Protein AF-A0A554KRG4-F1 (afdb_monomer_lite)

Radius of gyration: 16.6 Å; chains: 1; bounding box: 58×35×36 Å

pLDDT: mean 78.61, std 16.11, range [40.16, 94.56]

Sequence (99 aa):
MEKEPSSSAKPENPEEEIRIIDGKKYRRVESGYTIRQFFSHSTPEKGPGPGWDTRTSLLDDEYAMRNFGRTFTMKEVFNPSQLPDAPYYDWELIGESEK

Structure (mmCIF, N/CA/C/O backbone):
data_AF-A0A554KRG4-F1
#
_entry.id   AF-A0A554KRG4-F1
#
loop_
_atom_site.group_PDB
_atom_site.id
_atom_site.type_symbol
_atom_site.label_atom_id
_atom_site.label_alt_id
_atom_site.label_comp_id
_atom_site.label_asym_id
_atom_site.label_entity_id
_atom_site.label_seq_id
_atom_site.pdbx_PDB_ins_code
_atom_site.Cartn_x
_atom_site.Cartn_y
_atom_site.Cartn_z
_atom_site.occupancy
_atom_site.B_iso_or_equiv
_atom_site.auth_seq_id
_atom_site.auth_comp_id
_atom_site.auth_asym_id
_atom_site.auth_atom_id
_atom_site.pdbx_PDB_model_num
ATOM 1 N N . MET A 1 1 ? -38.899 25.339 -2.145 1.00 44.66 1 MET A N 1
ATOM 2 C CA . MET A 1 1 ? -38.658 23.916 -2.451 1.00 44.66 1 MET A CA 1
ATOM 3 C C . MET A 1 1 ? -37.162 23.716 -2.461 1.00 44.66 1 MET A C 1
ATOM 5 O O . MET A 1 1 ? -36.478 24.275 -3.305 1.00 44.66 1 MET A O 1
ATOM 9 N N . GLU A 1 2 ? -36.684 23.044 -1.424 1.00 49.66 2 GLU A N 1
ATOM 10 C CA . GLU A 1 2 ? -35.299 22.626 -1.223 1.00 49.66 2 GLU A CA 1
ATOM 11 C C . GLU A 1 2 ? -34.884 21.629 -2.316 1.00 49.66 2 GLU A C 1
ATOM 13 O O . GLU A 1 2 ? -35.739 20.863 -2.763 1.00 49.66 2 GLU A O 1
ATOM 18 N N . LYS A 1 3 ? -33.604 21.635 -2.723 1.00 42.69 3 LYS A N 1
ATOM 19 C CA . LYS A 1 3 ? -32.783 20.427 -2.941 1.00 42.69 3 LYS A CA 1
ATOM 20 C C . LYS A 1 3 ? -31.316 20.771 -3.268 1.00 42.69 3 LYS A C 1
ATOM 22 O O . LYS A 1 3 ? -31.006 21.257 -4.347 1.00 42.69 3 LYS A O 1
ATOM 27 N N . GLU A 1 4 ? -30.475 20.482 -2.272 1.00 47.56 4 GLU A N 1
ATOM 28 C CA . GLU A 1 4 ? -29.139 19.861 -2.344 1.00 47.56 4 GLU A CA 1
ATOM 29 C C . GLU A 1 4 ? -27.996 20.592 -3.083 1.00 47.56 4 GLU A C 1
ATOM 31 O O . GLU A 1 4 ? -27.928 20.564 -4.311 1.00 47.56 4 GLU A O 1
ATOM 36 N N . PRO A 1 5 ? -26.975 21.114 -2.368 1.00 44.78 5 PRO A N 1
ATOM 37 C CA . PRO A 1 5 ? -25.645 21.196 -2.947 1.00 44.78 5 PRO A CA 1
ATOM 38 C C . PRO A 1 5 ? -25.081 19.771 -3.010 1.00 44.78 5 PRO A C 1
ATOM 40 O O . PRO A 1 5 ? -24.681 19.198 -1.996 1.00 44.78 5 PRO A O 1
ATOM 43 N N . SER A 1 6 ? -25.053 19.189 -4.210 1.00 40.16 6 SER A N 1
ATOM 44 C CA . SER A 1 6 ? -24.260 17.993 -4.501 1.00 40.16 6 SER A CA 1
ATOM 45 C C . SER A 1 6 ? -22.780 18.354 -4.361 1.00 40.16 6 SER A C 1
ATOM 47 O O . SER A 1 6 ? -22.098 18.673 -5.335 1.00 40.16 6 SER A O 1
ATOM 49 N N . SER A 1 7 ? -22.299 18.345 -3.119 1.00 45.97 7 SER A N 1
ATOM 50 C CA . SER A 1 7 ? -20.897 18.501 -2.762 1.00 45.97 7 SER A CA 1
ATOM 51 C C . SER A 1 7 ? -20.150 17.234 -3.178 1.00 45.97 7 SER A C 1
ATOM 53 O O . SER A 1 7 ? -19.876 16.346 -2.379 1.00 45.97 7 SER A O 1
ATOM 55 N N . SER A 1 8 ? -19.844 17.123 -4.470 1.00 45.56 8 SER A N 1
ATOM 56 C CA . SER A 1 8 ? -18.752 16.275 -4.949 1.00 45.56 8 SER A CA 1
ATOM 57 C C . SER A 1 8 ? -17.449 17.053 -4.802 1.00 45.56 8 SER A C 1
ATOM 59 O O . SER A 1 8 ? -16.793 17.395 -5.785 1.00 45.56 8 SER A O 1
ATOM 61 N N . ALA A 1 9 ? -17.094 17.376 -3.558 1.00 43.59 9 ALA A N 1
ATOM 62 C CA . ALA A 1 9 ? -15.739 17.781 -3.241 1.00 43.59 9 ALA A CA 1
ATOM 63 C C . ALA A 1 9 ? -14.865 16.531 -3.391 1.00 43.59 9 ALA A C 1
ATOM 65 O O . ALA A 1 9 ? -14.856 15.648 -2.535 1.00 43.59 9 ALA A O 1
ATOM 66 N N . LYS A 1 10 ? -14.171 16.423 -4.528 1.00 46.59 10 LYS A N 1
ATOM 67 C CA . LYS A 1 10 ? -12.971 15.588 -4.602 1.00 46.59 10 LYS A CA 1
ATOM 68 C C . LYS A 1 10 ? -12.051 16.066 -3.473 1.00 46.59 10 LYS A C 1
ATOM 70 O O . LYS A 1 10 ? -11.829 17.274 -3.411 1.00 46.59 10 LYS A O 1
ATOM 75 N N . PRO A 1 11 ? -11.548 15.193 -2.586 1.00 44.22 11 PRO A N 1
ATOM 76 C CA . PRO A 1 11 ? -10.578 15.633 -1.597 1.00 44.22 11 PRO A CA 1
ATOM 77 C C . PRO A 1 11 ? -9.337 16.121 -2.353 1.00 44.22 11 PRO A C 1
ATOM 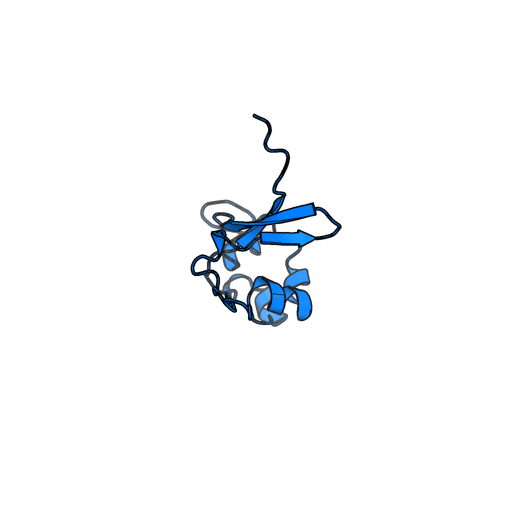79 O O . PRO A 1 11 ? -8.688 15.355 -3.063 1.00 44.22 11 PRO A O 1
ATOM 82 N N . GLU A 1 12 ? -9.081 17.427 -2.266 1.00 49.53 12 GLU A N 1
ATOM 83 C CA . GLU A 1 12 ? -7.959 18.120 -2.912 1.00 49.53 12 GLU A CA 1
ATOM 84 C C . GLU A 1 12 ? -6.619 17.769 -2.231 1.00 49.53 12 GLU A C 1
ATOM 86 O O . GLU A 1 12 ? -5.561 17.988 -2.810 1.00 49.53 12 GLU A O 1
ATOM 91 N N . ASN A 1 13 ? -6.673 17.101 -1.069 1.00 53.56 13 ASN A N 1
ATOM 92 C CA . ASN A 1 13 ? -5.540 16.513 -0.360 1.00 53.56 13 ASN A CA 1
ATOM 93 C C . ASN A 1 13 ? -5.792 15.030 -0.029 1.00 53.56 13 ASN A C 1
ATOM 95 O O . ASN A 1 13 ? -6.807 14.711 0.599 1.00 53.56 13 ASN A O 1
ATOM 99 N N . PRO A 1 14 ? -4.862 14.107 -0.352 1.00 54.12 14 PRO A N 1
ATOM 100 C CA . PRO A 1 14 ? -4.955 12.712 0.088 1.00 54.12 14 PRO A CA 1
ATOM 101 C C . PRO A 1 14 ? -4.901 12.569 1.619 1.00 54.12 14 PRO A C 1
ATOM 103 O O . PRO A 1 14 ? -5.351 11.554 2.138 1.00 54.12 14 PRO A O 1
ATOM 106 N N . GLU A 1 15 ? -4.403 13.582 2.334 1.00 56.28 15 GLU A N 1
ATOM 107 C CA . GLU A 1 15 ? -4.309 13.645 3.802 1.00 56.28 15 GLU A CA 1
ATOM 108 C C . GLU A 1 15 ? -5.654 13.926 4.502 1.00 56.28 15 GLU A C 1
ATOM 110 O O . GLU A 1 15 ? -5.774 13.784 5.718 1.00 56.28 15 GLU A O 1
ATOM 115 N N . GLU A 1 16 ? -6.689 14.303 3.747 1.00 62.19 16 GLU A N 1
ATOM 116 C CA . G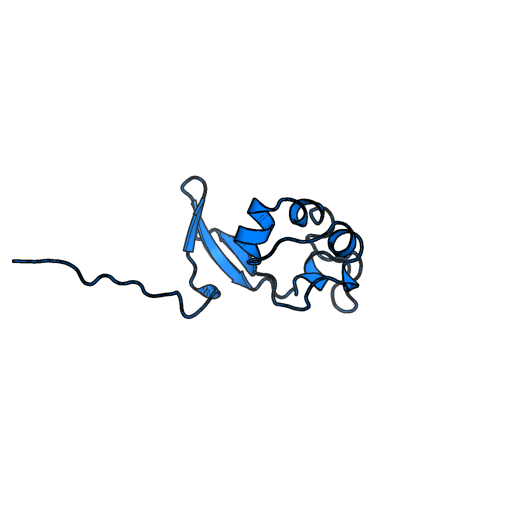LU A 1 16 ? -8.028 14.594 4.279 1.00 62.19 16 GLU A CA 1
ATOM 117 C C . GLU A 1 16 ? -9.031 13.458 4.002 1.00 62.19 16 GLU A C 1
ATOM 119 O O . GLU A 1 16 ? -10.216 13.564 4.330 1.00 62.19 16 GLU A O 1
ATOM 124 N N . GLU A 1 17 ? -8.580 12.337 3.420 1.00 81.06 17 GLU A N 1
ATOM 125 C CA . GLU A 1 17 ? -9.438 11.172 3.199 1.00 81.06 17 GLU A CA 1
ATOM 126 C C . GLU A 1 17 ? -9.736 10.473 4.539 1.00 81.06 17 GLU A C 1
ATOM 128 O O . GLU A 1 17 ? -8.856 9.883 5.168 1.00 81.06 17 GLU A O 1
ATOM 133 N N . ILE A 1 18 ? -11.002 10.518 4.970 1.00 85.19 18 ILE A N 1
ATOM 134 C CA . ILE A 1 18 ? -11.496 9.813 6.160 1.00 85.19 18 ILE A CA 1
ATOM 135 C C . ILE A 1 18 ? -12.317 8.598 5.725 1.00 85.19 18 ILE A C 1
ATOM 137 O O . ILE A 1 18 ? -13.247 8.715 4.927 1.00 85.19 18 ILE A O 1
ATOM 141 N N . ARG A 1 19 ? -12.020 7.425 6.292 1.00 82.50 19 ARG A N 1
ATOM 142 C CA . ARG A 1 19 ? -12.776 6.183 6.069 1.00 82.50 19 ARG A CA 1
ATOM 143 C C . ARG A 1 19 ? -13.297 5.604 7.371 1.00 82.50 19 ARG A C 1
ATOM 145 O O . ARG A 1 19 ? -12.667 5.732 8.410 1.00 82.50 19 ARG A O 1
ATOM 152 N N . ILE A 1 20 ? -14.445 4.937 7.311 1.00 81.81 20 ILE A N 1
ATOM 153 C CA . ILE A 1 20 ? -14.969 4.149 8.428 1.00 81.81 20 ILE A CA 1
ATOM 154 C C . ILE A 1 20 ? -14.754 2.675 8.087 1.00 81.81 20 ILE A C 1
ATOM 156 O O . ILE A 1 20 ? -15.293 2.192 7.093 1.00 81.81 20 ILE A O 1
ATOM 160 N N . ILE A 1 21 ? -13.948 1.978 8.884 1.00 80.81 21 ILE A N 1
ATOM 161 C CA . ILE A 1 21 ? -13.633 0.552 8.737 1.00 80.81 21 ILE A CA 1
ATOM 162 C C . ILE A 1 21 ? -14.037 -0.104 10.059 1.00 80.81 21 ILE A C 1
ATOM 164 O O . ILE A 1 21 ? -13.591 0.339 11.112 1.00 80.81 21 ILE A O 1
ATOM 168 N N . ASP A 1 22 ? -14.953 -1.075 10.031 1.00 81.88 22 ASP A N 1
ATOM 169 C CA . ASP A 1 22 ? -15.452 -1.763 11.238 1.00 81.88 22 ASP A CA 1
ATOM 170 C C . ASP A 1 22 ? -15.961 -0.814 12.349 1.00 81.88 22 ASP A C 1
ATOM 172 O O . ASP A 1 22 ? -15.712 -1.004 13.539 1.00 81.88 22 ASP A O 1
ATOM 176 N N . GLY A 1 23 ? -16.653 0.265 11.962 1.00 83.69 23 GLY A N 1
ATOM 177 C CA . GLY A 1 23 ? -17.190 1.273 12.891 1.00 83.69 23 GLY A CA 1
ATOM 178 C C . GLY A 1 23 ? -16.150 2.246 13.462 1.00 83.69 23 GLY A C 1
ATOM 179 O O . GLY A 1 23 ? -16.506 3.169 14.193 1.00 83.69 23 GLY A O 1
ATOM 180 N N . LYS A 1 24 ? -14.877 2.084 13.095 1.00 85.31 24 LYS A N 1
ATOM 181 C CA . LYS A 1 24 ? -13.761 2.940 13.494 1.00 85.31 24 LYS A CA 1
ATOM 182 C C . LYS A 1 24 ? -13.415 3.927 12.383 1.00 85.31 24 LYS A C 1
ATOM 184 O O . LYS A 1 24 ? -13.388 3.558 11.212 1.00 85.31 24 LYS A O 1
ATOM 189 N N . LYS A 1 25 ? -13.172 5.191 12.736 1.00 87.38 25 LYS A N 1
ATOM 190 C CA . LYS A 1 25 ? -12.778 6.237 11.780 1.00 87.38 25 LYS A CA 1
ATOM 191 C C . LYS A 1 25 ? -11.272 6.194 11.577 1.00 87.38 25 LYS A C 1
ATOM 193 O O . LYS A 1 25 ? -10.552 6.206 12.558 1.00 87.38 25 LYS A O 1
ATOM 198 N N . TYR A 1 26 ? -10.806 6.213 10.342 1.00 86.12 26 TYR A N 1
ATOM 199 C CA . TYR A 1 26 ? -9.399 6.257 9.969 1.00 86.12 26 TYR A CA 1
ATOM 200 C C . TYR A 1 26 ? -9.153 7.468 9.078 1.00 86.12 26 TYR A C 1
ATOM 202 O O . TYR A 1 26 ? -9.969 7.749 8.202 1.00 86.12 26 TYR A O 1
ATOM 210 N N . ARG A 1 27 ? -8.041 8.168 9.288 1.00 87.12 27 ARG A N 1
ATOM 211 C CA . ARG A 1 27 ? -7.523 9.201 8.396 1.00 87.12 27 ARG A CA 1
ATOM 212 C C . ARG A 1 27 ? -6.385 8.618 7.584 1.00 87.12 27 ARG A C 1
ATOM 214 O O . ARG A 1 27 ? -5.577 7.845 8.098 1.00 87.12 27 ARG A O 1
ATOM 221 N N . ARG A 1 28 ? -6.316 8.998 6.321 1.00 85.06 28 ARG A N 1
ATOM 222 C CA . ARG A 1 28 ? -5.170 8.686 5.485 1.00 85.06 28 ARG A CA 1
ATOM 223 C C . ARG A 1 28 ? -4.024 9.630 5.841 1.00 85.06 28 ARG A C 1
ATOM 225 O O . ARG A 1 28 ? -4.207 10.841 5.825 1.00 85.06 28 ARG A O 1
ATOM 232 N N . VAL A 1 29 ? -2.862 9.085 6.181 1.00 86.19 29 VAL A N 1
ATOM 233 C CA . VAL A 1 29 ? -1.665 9.859 6.555 1.00 86.19 29 VAL A CA 1
ATOM 234 C C . VAL A 1 29 ? -0.474 9.414 5.727 1.00 86.19 29 VAL A C 1
ATOM 236 O O . VAL A 1 29 ? -0.363 8.241 5.370 1.00 86.19 29 VAL A O 1
ATOM 239 N N . GLU A 1 30 ? 0.433 10.331 5.406 1.00 87.44 30 GLU A N 1
ATOM 240 C CA . GLU A 1 30 ? 1.696 9.956 4.777 1.00 87.44 30 GLU A CA 1
ATOM 241 C C . GLU A 1 30 ? 2.610 9.269 5.805 1.00 87.44 30 GLU A C 1
ATOM 243 O O . GLU A 1 30 ? 2.915 9.820 6.860 1.00 87.44 30 GLU A O 1
ATOM 248 N N . SER A 1 31 ? 3.066 8.050 5.504 1.00 82.75 31 SER A N 1
ATOM 249 C CA . SER A 1 31 ? 3.879 7.236 6.430 1.00 82.75 31 SER A CA 1
ATOM 250 C C . SER A 1 31 ? 5.341 7.688 6.559 1.00 82.75 31 SER A C 1
ATOM 252 O O . SER A 1 31 ? 6.114 7.107 7.324 1.00 82.75 31 SER A O 1
ATOM 254 N N . GLY A 1 32 ? 5.766 8.653 5.739 1.00 86.12 32 GLY A N 1
ATOM 255 C CA . GLY A 1 32 ? 7.168 9.036 5.571 1.00 86.12 32 GLY A CA 1
ATOM 256 C C . GLY A 1 32 ? 8.033 8.001 4.834 1.00 86.12 32 GLY A C 1
ATOM 257 O O . GLY A 1 32 ? 9.247 8.193 4.738 1.00 86.12 32 GLY A O 1
ATOM 258 N N . TYR A 1 33 ? 7.454 6.907 4.330 1.00 88.06 33 TYR A N 1
ATOM 259 C CA . TYR A 1 33 ? 8.101 5.963 3.416 1.00 88.06 33 TYR A CA 1
ATOM 260 C C . TYR A 1 33 ? 7.549 6.141 2.001 1.00 88.06 33 TYR A C 1
ATOM 262 O O . TYR A 1 33 ? 6.370 6.445 1.821 1.00 88.06 33 TYR A O 1
ATOM 270 N N . THR A 1 34 ? 8.367 5.885 0.981 1.00 90.81 34 THR A N 1
ATOM 271 C CA . THR A 1 34 ? 7.834 5.606 -0.362 1.00 90.81 34 THR A CA 1
ATOM 272 C C . THR A 1 34 ? 7.315 4.169 -0.442 1.00 90.81 34 THR A C 1
ATOM 274 O O . THR A 1 34 ? 7.713 3.321 0.356 1.00 90.81 34 THR A O 1
ATOM 277 N N . ILE A 1 35 ? 6.449 3.851 -1.411 1.00 89.81 35 ILE A N 1
ATOM 278 C CA . ILE A 1 35 ? 5.936 2.485 -1.639 1.00 89.81 35 ILE A CA 1
ATOM 279 C C . ILE A 1 35 ? 7.108 1.505 -1.765 1.00 89.81 35 ILE A C 1
ATOM 281 O O . ILE A 1 35 ? 7.136 0.467 -1.104 1.00 89.81 35 ILE A O 1
ATOM 285 N N . ARG A 1 36 ? 8.122 1.872 -2.557 1.00 90.62 36 ARG A N 1
ATOM 286 C CA . ARG A 1 36 ? 9.374 1.119 -2.664 1.00 90.62 36 ARG A CA 1
ATOM 287 C C . ARG A 1 36 ? 10.031 0.895 -1.308 1.00 90.62 36 ARG A C 1
ATOM 289 O O . ARG A 1 36 ? 10.438 -0.225 -1.023 1.00 90.62 36 ARG A O 1
ATOM 296 N N . GLN A 1 37 ? 10.179 1.942 -0.501 1.00 90.88 37 GLN A N 1
ATOM 297 C CA . GLN A 1 37 ? 10.850 1.840 0.792 1.00 90.88 37 GLN A CA 1
ATOM 298 C C . GLN A 1 37 ? 10.052 0.993 1.791 1.00 90.88 37 GLN A C 1
ATOM 300 O O . GLN A 1 37 ? 10.632 0.136 2.452 1.00 90.88 37 GLN A O 1
ATOM 305 N N . PHE A 1 38 ? 8.734 1.188 1.863 1.00 91.12 38 PHE A N 1
ATOM 306 C CA . PHE A 1 38 ? 7.839 0.484 2.781 1.00 91.12 38 PHE A CA 1
ATOM 307 C C . PHE A 1 38 ? 7.862 -1.033 2.556 1.00 91.12 38 PHE A C 1
ATOM 309 O O . PHE A 1 38 ? 7.921 -1.800 3.515 1.00 91.12 38 PHE A O 1
ATOM 316 N N . PHE A 1 39 ? 7.894 -1.460 1.289 1.00 91.31 39 PHE A N 1
ATOM 317 C CA . PHE A 1 39 ? 7.913 -2.867 0.882 1.00 91.31 39 PHE A CA 1
ATOM 318 C C . PHE A 1 39 ? 9.309 -3.384 0.496 1.00 91.31 39 PHE A C 1
ATOM 320 O O . PHE A 1 39 ? 9.409 -4.384 -0.213 1.00 91.31 39 PHE A O 1
ATOM 327 N N . SER A 1 40 ? 10.398 -2.736 0.931 1.00 89.06 40 SER A N 1
ATOM 328 C CA . SER A 1 40 ? 11.771 -3.199 0.677 1.00 89.06 40 SER A CA 1
ATOM 329 C C . SER A 1 40 ? 12.431 -3.774 1.927 1.00 89.06 40 SER A C 1
ATOM 331 O O . SER A 1 40 ? 12.324 -3.229 3.019 1.00 89.06 40 SER A O 1
ATOM 333 N N . HIS A 1 41 ? 13.206 -4.844 1.750 1.00 82.81 41 HIS A N 1
ATOM 334 C CA . HIS A 1 41 ? 14.034 -5.439 2.804 1.00 82.81 41 HIS A CA 1
ATOM 335 C C . HIS A 1 41 ? 15.248 -4.577 3.183 1.00 82.81 41 HIS A C 1
ATOM 337 O O . HIS A 1 41 ? 15.899 -4.811 4.199 1.00 82.81 41 HIS A O 1
ATOM 343 N N . SER A 1 42 ? 15.610 -3.612 2.340 1.00 77.25 42 SER A N 1
ATOM 344 C CA . SER A 1 42 ? 16.743 -2.723 2.569 1.00 77.25 42 SER A CA 1
ATOM 345 C C . SER A 1 42 ? 16.427 -1.350 2.006 1.00 77.25 42 SER A C 1
ATOM 347 O O . SER A 1 42 ? 16.285 -1.172 0.794 1.00 77.25 42 SER A O 1
ATOM 349 N N . THR A 1 43 ? 16.315 -0.378 2.903 1.00 78.31 43 THR A N 1
ATOM 350 C CA . THR A 1 43 ? 16.305 1.040 2.563 1.00 78.31 43 THR A CA 1
ATOM 351 C C . THR A 1 43 ? 17.624 1.652 3.043 1.00 78.31 43 THR A C 1
ATOM 353 O O . THR A 1 43 ? 18.028 1.388 4.180 1.00 78.31 43 THR A O 1
ATOM 356 N N . PRO A 1 44 ? 18.324 2.433 2.199 1.00 72.12 44 PRO A N 1
ATOM 357 C CA . PRO A 1 44 ? 19.637 2.976 2.547 1.00 72.12 44 PRO A CA 1
ATOM 358 C C . PRO A 1 44 ? 19.611 3.893 3.777 1.00 72.12 44 PRO A C 1
ATOM 360 O O . PRO A 1 44 ?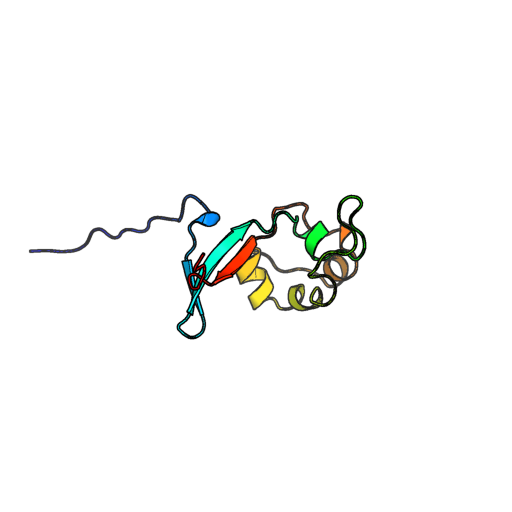 20.619 4.022 4.461 1.00 72.12 44 PRO A O 1
ATOM 363 N N . GLU A 1 45 ? 18.465 4.509 4.066 1.00 74.44 45 GLU A N 1
ATOM 364 C CA . GLU A 1 45 ? 18.326 5.531 5.107 1.00 74.44 45 GLU A CA 1
ATOM 365 C C . GLU A 1 45 ? 17.648 5.019 6.387 1.00 74.44 45 GLU A C 1
ATOM 367 O O . GLU A 1 45 ? 17.858 5.593 7.452 1.00 74.44 45 GLU A O 1
ATOM 372 N N . LYS A 1 46 ? 16.816 3.967 6.303 1.00 72.44 46 LYS A N 1
ATOM 373 C CA . LYS A 1 46 ? 15.885 3.582 7.384 1.00 72.44 46 LYS A CA 1
ATOM 374 C C . LYS A 1 46 ? 15.901 2.088 7.748 1.00 72.44 46 LYS A C 1
ATOM 376 O O . LYS A 1 46 ? 15.191 1.689 8.664 1.00 72.44 46 LYS A O 1
ATOM 381 N N . GLY A 1 47 ? 16.714 1.258 7.084 1.00 80.56 47 GLY A N 1
ATOM 382 C CA . GLY A 1 47 ? 16.735 -0.196 7.312 1.00 80.56 47 GLY A CA 1
ATOM 383 C C . GLY A 1 47 ? 15.603 -0.936 6.579 1.00 80.56 47 GLY A C 1
ATOM 384 O O . GLY A 1 47 ? 15.157 -0.460 5.533 1.00 80.56 47 GLY A O 1
ATOM 385 N N . PRO A 1 48 ? 15.165 -2.125 7.030 1.00 82.19 48 PRO A N 1
ATOM 386 C CA . PRO A 1 48 ? 14.043 -2.825 6.403 1.00 82.19 48 PRO A CA 1
ATOM 387 C C . PRO A 1 48 ? 12.741 -2.032 6.570 1.00 82.19 48 PRO A C 1
ATOM 389 O O . PRO A 1 48 ? 12.423 -1.563 7.661 1.00 82.19 48 PRO A O 1
ATOM 392 N N . GLY A 1 49 ? 11.989 -1.892 5.480 1.00 85.00 49 GLY A N 1
ATOM 393 C CA . GLY A 1 49 ? 10.672 -1.272 5.498 1.00 85.00 49 GLY A CA 1
ATOM 394 C C . GLY A 1 49 ? 9.675 -2.106 6.311 1.00 85.00 49 GLY A C 1
ATOM 395 O O . GLY A 1 49 ? 9.716 -3.339 6.251 1.00 85.00 49 GLY A O 1
ATOM 396 N N . PRO A 1 50 ? 8.757 -1.465 7.053 1.00 86.44 50 PRO A N 1
ATOM 397 C CA . PRO A 1 50 ? 7.834 -2.163 7.950 1.00 86.44 50 PRO A CA 1
ATOM 398 C C . PRO A 1 50 ? 6.823 -3.060 7.219 1.00 86.44 50 PRO A C 1
ATOM 400 O O . PRO A 1 50 ? 6.266 -3.970 7.824 1.00 86.44 50 PRO A O 1
ATOM 403 N N . GLY A 1 51 ? 6.590 -2.834 5.922 1.00 87.75 51 GLY A N 1
ATOM 404 C CA . GLY A 1 51 ? 5.679 -3.625 5.096 1.00 87.75 51 GLY A CA 1
ATOM 405 C C . GLY A 1 51 ? 6.329 -4.783 4.351 1.00 87.75 51 GLY A C 1
ATOM 406 O O . GLY A 1 51 ? 5.650 -5.468 3.592 1.00 87.75 51 GLY A O 1
ATOM 407 N N . TRP A 1 52 ? 7.633 -5.024 4.509 1.00 88.12 52 TRP A N 1
ATOM 408 C CA . TRP A 1 52 ? 8.313 -6.075 3.750 1.00 88.12 52 TRP A CA 1
ATOM 409 C C . TRP A 1 52 ? 7.650 -7.458 3.906 1.00 88.12 52 TRP A C 1
ATOM 411 O O . TRP A 1 52 ? 7.472 -8.177 2.915 1.00 88.12 52 TRP A O 1
ATOM 421 N N . ASP A 1 53 ? 7.264 -7.829 5.128 1.00 87.50 53 ASP A N 1
ATOM 422 C CA . ASP A 1 53 ? 6.620 -9.117 5.414 1.00 87.50 53 ASP A CA 1
ATOM 423 C C . ASP A 1 53 ? 5.208 -9.215 4.823 1.00 87.50 53 ASP A C 1
ATOM 425 O O . ASP A 1 53 ? 4.745 -10.304 4.492 1.00 87.50 53 ASP A O 1
ATOM 429 N N . THR A 1 54 ? 4.550 -8.074 4.607 1.00 89.25 54 THR A N 1
ATOM 430 C CA . THR A 1 54 ? 3.209 -7.978 4.018 1.00 89.25 54 THR A CA 1
ATOM 431 C C . THR A 1 54 ? 3.233 -7.601 2.537 1.00 89.25 54 THR A C 1
ATOM 433 O O . THR A 1 54 ? 2.186 -7.340 1.951 1.00 89.25 54 THR A O 1
ATOM 436 N N . ARG A 1 55 ? 4.401 -7.618 1.875 1.00 88.88 55 ARG A N 1
ATOM 437 C CA . ARG A 1 55 ? 4.525 -7.256 0.450 1.00 88.88 55 ARG A CA 1
ATOM 438 C C . ARG A 1 55 ? 3.643 -8.089 -0.473 1.00 88.88 55 ARG A C 1
ATOM 440 O O . ARG A 1 55 ? 3.212 -7.596 -1.506 1.00 88.88 55 ARG A O 1
ATOM 447 N N . THR A 1 56 ? 3.350 -9.338 -0.113 1.00 92.56 56 THR A N 1
ATOM 448 C CA . THR A 1 56 ? 2.451 -10.205 -0.887 1.00 92.56 56 THR A CA 1
ATOM 449 C C . THR A 1 56 ? 1.016 -9.690 -0.916 1.00 92.56 56 THR A C 1
ATOM 451 O O . THR A 1 56 ? 0.306 -10.015 -1.860 1.00 92.56 56 THR A O 1
ATOM 454 N N . SER A 1 57 ? 0.608 -8.829 0.023 1.00 90.44 57 SER A N 1
ATOM 455 C CA . SER A 1 57 ? -0.677 -8.124 -0.034 1.00 90.44 57 SER A CA 1
ATOM 456 C C . SER A 1 57 ? -0.796 -7.226 -1.268 1.00 90.44 57 SER A C 1
ATOM 458 O O . SER A 1 57 ? -1.901 -6.961 -1.716 1.00 90.44 57 SER A O 1
ATOM 460 N N . LEU A 1 58 ? 0.317 -6.796 -1.878 1.00 90.25 58 LEU A N 1
ATOM 461 C CA . LEU A 1 58 ? 0.299 -6.068 -3.154 1.00 90.25 58 LEU A CA 1
ATOM 462 C C . LEU A 1 58 ? -0.164 -6.926 -4.344 1.00 90.25 58 LEU A C 1
ATOM 464 O O . LEU A 1 58 ? -0.479 -6.369 -5.392 1.00 90.25 58 LEU A O 1
ATOM 468 N N . LEU A 1 59 ? -0.166 -8.258 -4.202 1.00 94.00 59 LEU A N 1
ATOM 469 C CA . LEU A 1 59 ? -0.701 -9.185 -5.207 1.00 94.00 59 LEU A CA 1
ATOM 470 C C . LEU A 1 59 ? -2.222 -9.324 -5.124 1.00 94.00 59 LEU A C 1
ATOM 472 O O . LEU A 1 59 ? -2.817 -9.936 -6.006 1.00 94.00 59 LEU A O 1
ATOM 476 N N . ASP A 1 60 ? -2.840 -8.803 -4.064 1.00 94.56 60 ASP A N 1
ATOM 477 C CA . ASP A 1 60 ? -4.287 -8.705 -3.973 1.00 94.56 60 ASP A CA 1
ATOM 478 C C . ASP A 1 60 ? -4.749 -7.482 -4.775 1.00 94.56 60 ASP A C 1
ATOM 480 O O . ASP A 1 60 ? -4.473 -6.336 -4.412 1.00 94.56 60 ASP A O 1
ATOM 484 N N . ASP A 1 61 ? -5.415 -7.733 -5.904 1.00 92.00 61 ASP A N 1
ATOM 485 C CA . ASP A 1 61 ? -5.812 -6.684 -6.846 1.00 92.00 61 ASP A CA 1
ATOM 486 C C . ASP A 1 61 ? -6.767 -5.665 -6.209 1.00 92.00 61 ASP A C 1
ATOM 488 O O . ASP A 1 61 ? -6.663 -4.467 -6.488 1.00 92.00 61 ASP A O 1
ATOM 492 N N . GLU A 1 62 ? -7.670 -6.109 -5.327 1.00 89.38 62 GLU A N 1
ATOM 493 C CA . GLU A 1 62 ? -8.618 -5.229 -4.637 1.00 89.38 62 GLU A CA 1
ATOM 494 C C . GLU A 1 62 ? -7.893 -4.287 -3.672 1.00 89.38 62 GLU A C 1
ATOM 496 O O . GLU A 1 62 ? -8.096 -3.069 -3.714 1.00 89.38 62 GLU A O 1
ATOM 501 N N . TYR A 1 63 ? -7.000 -4.821 -2.838 1.00 87.62 63 TYR A N 1
ATOM 502 C CA . TYR A 1 63 ? -6.146 -4.047 -1.945 1.00 87.62 63 TYR A CA 1
ATOM 503 C C . TYR A 1 63 ? -5.252 -3.083 -2.726 1.00 87.62 63 TYR A C 1
ATOM 505 O O . TYR A 1 63 ? -5.167 -1.899 -2.378 1.00 87.62 63 TYR A O 1
ATOM 513 N N . ALA A 1 64 ? -4.607 -3.561 -3.791 1.00 88.06 64 ALA A N 1
ATOM 514 C CA . ALA A 1 64 ? -3.670 -2.773 -4.574 1.00 88.06 64 ALA A CA 1
ATOM 515 C C . ALA A 1 64 ? -4.369 -1.604 -5.287 1.00 88.06 64 ALA A C 1
ATOM 517 O O . ALA A 1 64 ? -3.968 -0.445 -5.133 1.00 88.06 64 ALA A O 1
ATOM 518 N N . MET A 1 65 ? -5.480 -1.875 -5.980 1.00 86.12 65 MET A N 1
ATOM 519 C CA . MET A 1 65 ? -6.293 -0.837 -6.621 1.00 86.12 65 MET A CA 1
ATOM 520 C C . MET A 1 65 ? -6.847 0.156 -5.599 1.00 86.12 65 MET A C 1
ATOM 522 O O . MET A 1 65 ? -6.810 1.364 -5.833 1.00 86.12 65 MET A O 1
ATOM 526 N N . ARG A 1 66 ? -7.313 -0.323 -4.440 1.00 82.38 66 ARG A N 1
ATOM 527 C 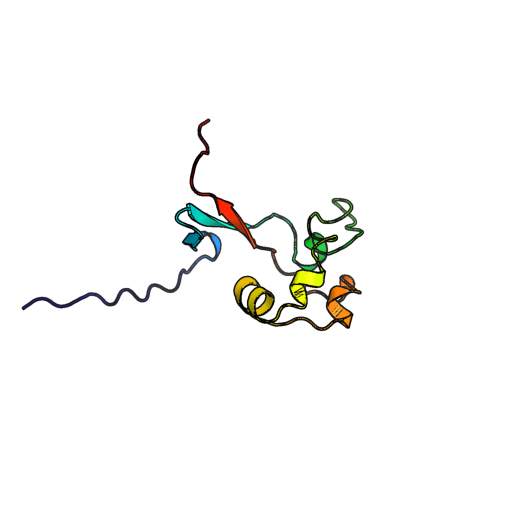CA . ARG A 1 66 ? -7.903 0.529 -3.400 1.00 82.38 66 ARG A CA 1
ATOM 528 C C . ARG A 1 66 ? -6.902 1.480 -2.743 1.00 82.38 66 ARG A C 1
ATOM 530 O O . ARG A 1 66 ? -7.303 2.580 -2.354 1.00 82.38 66 ARG A O 1
ATOM 537 N N . ASN A 1 67 ? -5.649 1.060 -2.565 1.00 81.31 67 ASN A N 1
ATOM 538 C CA . ASN A 1 67 ? -4.638 1.848 -1.848 1.00 81.31 67 ASN A CA 1
ATOM 539 C C . ASN A 1 67 ? -3.704 2.624 -2.787 1.00 81.31 67 ASN A C 1
ATOM 541 O O . ASN A 1 67 ? -3.324 3.751 -2.467 1.00 81.31 67 ASN A O 1
ATOM 545 N N . PHE A 1 68 ? -3.389 2.072 -3.962 1.00 85.06 68 PHE A N 1
ATOM 546 C CA . PHE A 1 68 ? -2.397 2.631 -4.890 1.00 85.06 68 PHE A CA 1
ATOM 547 C C . PHE A 1 68 ? -2.967 2.998 -6.262 1.00 85.06 68 PHE A C 1
ATOM 549 O O . PHE A 1 68 ? -2.235 3.529 -7.095 1.00 85.06 68 PHE A O 1
ATOM 556 N N . GLY A 1 69 ? -4.246 2.708 -6.531 1.00 84.69 69 GLY A N 1
ATOM 557 C CA . GLY A 1 69 ? -4.879 2.996 -7.823 1.00 84.69 69 GLY A CA 1
ATOM 558 C C . GLY A 1 69 ? -4.340 2.157 -8.986 1.00 84.69 69 GLY A C 1
ATOM 559 O O . GLY A 1 69 ? -4.603 2.482 -10.142 1.00 84.69 69 GLY A O 1
ATOM 560 N N . ARG A 1 70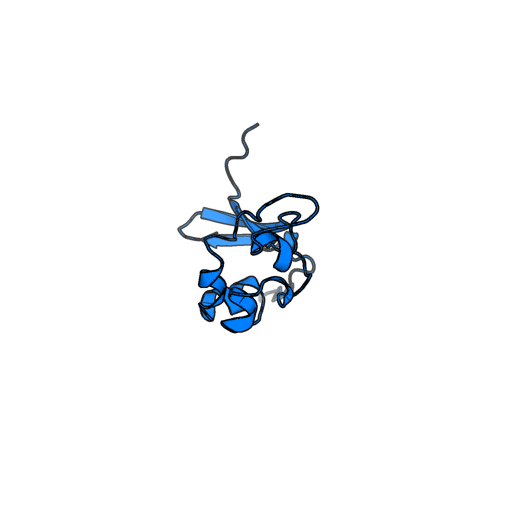 ? -3.566 1.105 -8.694 1.00 89.12 70 ARG A N 1
ATOM 561 C CA . ARG A 1 70 ? -3.012 0.162 -9.668 1.00 89.12 70 ARG A CA 1
ATOM 562 C C . ARG A 1 70 ? -2.751 -1.193 -9.017 1.00 89.12 70 ARG A C 1
ATOM 564 O O . ARG A 1 70 ? -2.544 -1.262 -7.808 1.00 89.12 70 ARG A O 1
ATOM 571 N N . THR A 1 71 ? -2.682 -2.238 -9.828 1.00 92.62 71 THR A N 1
ATOM 572 C CA . THR A 1 71 ? -2.219 -3.567 -9.411 1.00 92.62 71 THR A CA 1
ATOM 573 C C . THR A 1 71 ? -0.701 -3.695 -9.568 1.00 92.62 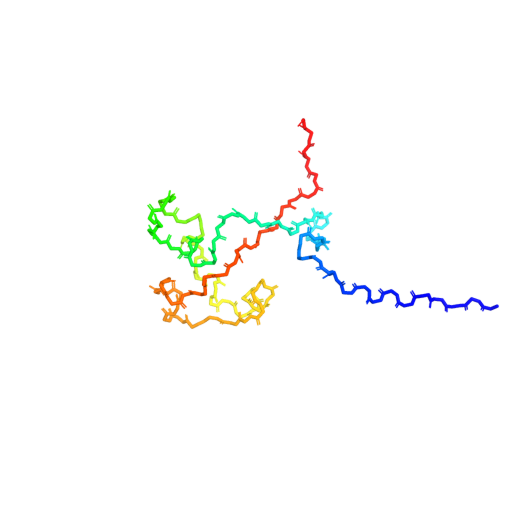71 THR A C 1
ATOM 575 O O . THR A 1 71 ? -0.052 -2.860 -10.212 1.00 92.62 71 THR A O 1
ATOM 578 N N . PHE A 1 72 ? -0.120 -4.726 -8.953 1.00 92.19 72 PHE A N 1
ATOM 579 C CA . PHE A 1 72 ? 1.311 -5.019 -9.028 1.00 92.19 72 PHE A CA 1
ATOM 580 C C . PHE A 1 72 ? 1.535 -6.435 -9.539 1.00 92.19 72 PHE A C 1
ATOM 582 O O . PHE A 1 72 ? 0.816 -7.371 -9.203 1.00 92.19 72 PHE A O 1
ATOM 589 N N . THR A 1 73 ? 2.583 -6.610 -10.333 1.00 93.44 73 THR A N 1
ATOM 590 C CA . THR A 1 73 ? 3.005 -7.940 -10.772 1.00 93.44 73 THR A CA 1
ATOM 591 C C . THR A 1 73 ? 3.823 -8.642 -9.687 1.00 93.44 73 THR A C 1
ATOM 593 O O . THR A 1 73 ? 4.508 -7.998 -8.891 1.00 93.44 73 THR A O 1
ATOM 596 N N . MET A 1 74 ? 3.869 -9.982 -9.713 1.00 92.62 74 MET A N 1
ATOM 597 C CA . MET A 1 74 ? 4.785 -10.755 -8.853 1.00 92.62 74 MET A CA 1
ATOM 598 C C . MET A 1 74 ? 6.231 -10.270 -8.960 1.00 92.62 74 MET A C 1
ATOM 600 O O . MET A 1 74 ? 6.941 -10.207 -7.960 1.00 92.62 74 MET A O 1
ATOM 604 N N . LYS A 1 75 ? 6.663 -9.887 -10.164 1.00 91.56 75 LYS A N 1
ATOM 605 C CA . LYS A 1 75 ? 8.015 -9.382 -10.386 1.00 91.56 75 LYS A CA 1
ATOM 606 C C . LYS A 1 75 ? 8.279 -8.110 -9.578 1.00 91.56 75 LYS A C 1
ATOM 608 O O . LYS A 1 75 ? 9.324 -8.018 -8.951 1.00 91.56 75 LYS A O 1
ATOM 613 N N . GLU A 1 76 ? 7.334 -7.174 -9.546 1.00 90.00 76 GLU A N 1
ATOM 614 C CA . GLU A 1 76 ? 7.453 -5.936 -8.765 1.00 90.00 76 GLU A CA 1
ATOM 615 C C . GLU A 1 76 ? 7.409 -6.193 -7.256 1.00 90.00 76 GLU A C 1
ATOM 617 O O . GLU A 1 76 ? 8.195 -5.616 -6.511 1.00 90.00 76 GLU A O 1
ATOM 622 N N . VAL A 1 77 ? 6.544 -7.104 -6.806 1.00 89.50 77 VAL A N 1
ATOM 623 C CA . VAL A 1 77 ? 6.407 -7.446 -5.382 1.00 89.50 77 VAL A CA 1
ATOM 624 C C . VAL A 1 77 ? 7.658 -8.125 -4.825 1.00 89.50 77 VAL A C 1
ATOM 626 O O . VAL A 1 77 ? 8.096 -7.816 -3.719 1.00 89.50 77 VAL A O 1
ATOM 629 N N . PHE A 1 78 ? 8.263 -9.042 -5.583 1.00 89.38 78 PHE A N 1
ATOM 630 C CA . PHE A 1 78 ? 9.491 -9.728 -5.168 1.00 89.38 78 PHE A CA 1
ATOM 631 C C . PHE A 1 78 ? 10.772 -8.979 -5.552 1.00 89.38 78 PHE A C 1
ATOM 633 O O . PHE A 1 78 ? 11.854 -9.365 -5.112 1.00 89.38 78 PHE A O 1
ATOM 640 N N . ASN A 1 79 ? 10.661 -7.894 -6.320 1.00 89.62 79 ASN A N 1
ATOM 641 C CA . ASN A 1 79 ? 11.757 -6.984 -6.614 1.00 89.62 79 ASN A CA 1
ATOM 642 C C . ASN A 1 79 ? 11.343 -5.529 -6.327 1.00 89.62 79 ASN A C 1
ATOM 644 O O . ASN A 1 79 ? 11.005 -4.789 -7.258 1.00 89.62 79 ASN A O 1
ATOM 648 N N . PRO A 1 80 ? 11.438 -5.084 -5.057 1.00 83.12 80 PRO A N 1
ATOM 649 C CA . PRO A 1 80 ? 10.980 -3.763 -4.625 1.00 83.12 80 PRO A CA 1
ATOM 650 C C . PRO A 1 80 ? 11.601 -2.598 -5.395 1.00 83.12 80 PRO A C 1
ATOM 652 O O . PRO A 1 80 ? 10.994 -1.540 -5.498 1.00 83.12 80 PRO A O 1
ATOM 655 N N . SER A 1 81 ? 12.784 -2.775 -5.995 1.00 86.44 81 SER A N 1
ATOM 656 C CA . SER A 1 81 ? 13.402 -1.750 -6.852 1.00 86.44 81 SER A CA 1
ATOM 657 C C . SER A 1 81 ? 12.526 -1.340 -8.045 1.00 86.44 81 SER A C 1
ATOM 659 O O . SER A 1 81 ? 12.676 -0.237 -8.567 1.00 86.44 81 SER A O 1
ATOM 661 N N . GLN A 1 82 ? 11.592 -2.204 -8.454 1.00 89.44 82 GLN A N 1
ATOM 662 C CA . GLN A 1 82 ? 10.633 -1.936 -9.523 1.00 89.44 82 GLN A CA 1
ATOM 663 C C . GLN A 1 82 ? 9.343 -1.279 -9.028 1.00 89.44 82 GLN A C 1
ATOM 665 O O . GLN A 1 82 ? 8.552 -0.816 -9.849 1.00 89.44 82 GLN A O 1
ATOM 670 N N . LEU A 1 83 ? 9.127 -1.213 -7.711 1.00 89.44 83 LEU A N 1
ATOM 671 C CA . LEU A 1 83 ? 8.011 -0.469 -7.148 1.00 89.44 83 LEU A CA 1
ATOM 672 C C . LEU A 1 83 ? 8.202 1.034 -7.398 1.00 89.44 83 LEU A C 1
ATOM 674 O O . LEU A 1 83 ? 9.344 1.527 -7.443 1.00 89.44 83 LEU A O 1
ATOM 678 N N . PRO A 1 84 ? 7.089 1.769 -7.562 1.00 88.62 84 PRO A N 1
ATOM 679 C CA . PRO A 1 84 ? 7.122 3.208 -7.739 1.00 88.62 84 PRO A CA 1
ATOM 680 C C . PRO A 1 84 ? 7.748 3.879 -6.519 1.00 88.62 84 PRO A C 1
ATOM 682 O O . PRO A 1 84 ? 7.487 3.514 -5.371 1.00 88.62 84 PRO A O 1
ATOM 685 N N . ASP A 1 85 ? 8.553 4.899 -6.788 1.00 89.12 85 ASP A N 1
ATOM 686 C CA . ASP A 1 85 ? 9.092 5.777 -5.757 1.00 89.12 85 ASP A CA 1
ATOM 687 C C . ASP A 1 85 ? 8.098 6.914 -5.486 1.00 89.12 85 ASP A C 1
ATOM 689 O O . ASP A 1 85 ? 8.346 8.080 -5.769 1.00 89.12 85 ASP A O 1
ATOM 693 N N . ALA A 1 86 ? 6.901 6.528 -5.044 1.00 88.31 86 ALA A N 1
ATOM 694 C CA . ALA A 1 86 ? 5.805 7.430 -4.705 1.00 88.31 86 ALA A CA 1
ATOM 695 C C . ALA A 1 86 ? 5.495 7.329 -3.205 1.00 88.31 86 ALA A C 1
ATOM 697 O O . ALA A 1 86 ? 5.768 6.274 -2.623 1.00 88.31 86 ALA A O 1
ATOM 698 N N . PRO A 1 87 ? 4.925 8.370 -2.572 1.00 88.06 87 PRO A N 1
ATOM 699 C CA . PRO A 1 87 ? 4.597 8.337 -1.150 1.00 88.06 87 PRO A CA 1
ATOM 700 C C . PRO A 1 87 ? 3.684 7.155 -0.801 1.00 88.06 87 PRO A C 1
ATOM 702 O O . PRO A 1 87 ? 2.719 6.866 -1.514 1.00 88.06 87 PRO A O 1
ATOM 705 N N . TYR A 1 88 ? 3.998 6.458 0.291 1.00 88.19 88 TYR A N 1
ATOM 706 C CA . TYR A 1 88 ? 3.119 5.455 0.877 1.00 88.19 88 TYR A CA 1
ATOM 707 C C . TYR A 1 88 ? 2.241 6.123 1.933 1.00 88.19 88 TYR A C 1
ATOM 709 O O . TYR A 1 88 ? 2.740 6.725 2.892 1.00 88.19 88 TYR A O 1
ATOM 717 N N . TYR A 1 89 ? 0.932 5.977 1.756 1.00 85.50 89 TYR A N 1
ATOM 718 C CA . TYR A 1 89 ? -0.070 6.463 2.690 1.00 85.50 89 TYR A CA 1
ATOM 719 C C . TYR A 1 89 ? -0.614 5.300 3.505 1.00 85.50 89 TYR A C 1
ATOM 721 O O . TYR A 1 89 ? -0.999 4.280 2.934 1.00 85.50 89 TYR A O 1
ATOM 729 N N . ASP A 1 90 ? -0.682 5.488 4.815 1.00 83.88 90 ASP A N 1
ATOM 730 C CA . ASP A 1 90 ? -1.266 4.531 5.742 1.00 83.88 90 ASP A CA 1
ATOM 731 C C . ASP A 1 90 ? -2.604 5.045 6.291 1.00 83.88 90 ASP A C 1
ATOM 733 O O . ASP A 1 90 ? -2.978 6.205 6.085 1.00 83.88 90 ASP A O 1
ATOM 737 N N . TRP A 1 91 ? -3.349 4.168 6.960 1.00 84.25 91 TRP A N 1
ATOM 738 C CA . TRP A 1 91 ? -4.646 4.486 7.547 1.00 84.25 91 TRP A CA 1
ATOM 739 C C . TRP A 1 91 ? -4.502 4.537 9.061 1.00 84.25 91 TRP A C 1
ATOM 741 O O . TRP A 1 91 ? -4.480 3.509 9.733 1.00 84.25 91 TRP A O 1
ATOM 751 N N . GLU A 1 92 ? -4.458 5.743 9.612 1.00 84.19 92 GLU A N 1
ATOM 752 C CA . GLU A 1 92 ? -4.342 5.953 11.049 1.00 84.19 92 GLU A CA 1
ATOM 753 C C . GLU A 1 92 ? -5.721 6.110 11.686 1.00 84.19 92 GLU A C 1
ATOM 755 O O . GLU A 1 92 ? -6.566 6.862 11.204 1.00 84.19 92 GLU A O 1
ATOM 760 N N . LEU A 1 93 ? -5.963 5.406 12.788 1.00 85.50 93 LEU A N 1
ATOM 761 C CA . LEU A 1 93 ? -7.215 5.488 13.530 1.00 85.50 93 LEU A CA 1
ATOM 762 C C . LEU A 1 93 ? -7.416 6.896 14.127 1.00 85.50 93 LEU A C 1
ATOM 764 O O . LEU A 1 93 ? -6.603 7.385 14.905 1.00 85.50 93 LEU A O 1
ATOM 768 N N . ILE A 1 94 ? -8.544 7.528 13.812 1.00 82.12 94 ILE A N 1
ATOM 769 C CA . ILE A 1 94 ? -9.007 8.790 14.392 1.00 82.12 94 ILE A CA 1
ATOM 770 C C . ILE A 1 94 ? -9.686 8.477 15.737 1.00 82.12 94 ILE A C 1
ATOM 772 O O . ILE A 1 94 ? -10.899 8.267 15.799 1.00 82.12 94 ILE A O 1
ATOM 776 N N . GLY A 1 95 ? -8.880 8.439 16.803 1.00 67.81 95 GLY A N 1
ATOM 777 C CA . GLY A 1 95 ? -9.282 8.224 18.205 1.00 67.81 95 GLY A CA 1
ATOM 778 C C . GLY A 1 95 ? -8.698 6.917 18.753 1.00 67.81 95 GLY A C 1
ATOM 779 O O . GLY A 1 95 ? -9.046 5.854 18.264 1.00 67.81 95 GLY A O 1
ATOM 780 N N . GLU A 1 96 ? -7.779 6.887 19.716 1.00 53.72 96 GLU A N 1
ATOM 781 C CA . GLU A 1 96 ? -7.568 7.751 20.884 1.00 53.72 96 GLU A CA 1
ATOM 782 C C . GLU A 1 96 ? -6.146 8.354 20.912 1.00 53.72 96 GLU A C 1
ATOM 784 O O . GLU A 1 96 ? -5.262 7.850 21.600 1.00 53.72 96 GLU A O 1
ATOM 789 N N . SER A 1 97 ? -5.901 9.472 20.225 1.00 48.66 97 SER A N 1
ATOM 790 C CA . SER A 1 97 ? -4.776 10.338 20.614 1.00 48.66 97 SER A CA 1
ATOM 791 C C . SER A 1 97 ? -5.226 11.225 21.777 1.00 48.66 97 SER A C 1
ATOM 793 O O . SER A 1 97 ? -5.407 12.428 21.617 1.00 48.66 97 SER A O 1
ATOM 795 N N . GLU A 1 98 ? -5.465 10.622 22.944 1.00 50.03 98 GLU A N 1
ATOM 796 C CA . GLU A 1 98 ? -5.344 11.343 24.212 1.00 50.03 98 GLU A CA 1
ATOM 797 C C . GLU A 1 98 ? -3.870 11.316 24.628 1.00 50.03 98 GLU A C 1
ATOM 799 O O . GLU A 1 98 ? -3.412 10.361 25.257 1.00 50.03 98 GLU A O 1
ATOM 804 N N . LYS A 1 99 ? -3.125 12.360 24.248 1.00 41.56 99 LYS A N 1
ATOM 805 C CA . LYS A 1 99 ? -2.252 13.139 25.144 1.00 41.56 99 LYS A CA 1
ATOM 806 C C . LYS A 1 99 ? -1.501 14.241 24.412 1.00 41.56 99 LYS A C 1
ATOM 808 O O . LYS A 1 99 ? -0.917 13.955 23.346 1.00 41.56 99 LYS A O 1
#

Foldseek 3Di:
DDDDDPPPPPPPDQQADWDQDPNFIWGKDFPPAFQLQQCACQDPPPHHHVCVVVLCVLQVQVSVCVQPVGGDDPVCSVPSVNPDRHTGIDIHTPDDPDD

Secondary structure (DSSP, 8-state):
-----------SSGGG-EEEETTEEEEEEEEEEEHHHHT-S-BTTTBS-TTGGGGGGGG-HHHHHHHHSS---HHHHH-GGGS---EEEEEEESS----